Protein AF-A0AAF0U5E7-F1 (afdb_monomer_lite)

Radius of gyration: 25.89 Å; chains: 1; bounding box: 52×59×62 Å

pLDDT: mean 81.39, std 12.18, range [48.38, 96.56]

Structure (mmCIF, N/CA/C/O backbone):
data_AF-A0AAF0U5E7-F1
#
_entry.id   AF-A0AAF0U5E7-F1
#
loop_
_atom_site.group_PDB
_atom_site.id
_atom_site.type_symbol
_atom_site.label_atom_id
_atom_site.label_alt_id
_atom_site.label_comp_id
_atom_site.label_asym_id
_atom_site.label_entity_id
_atom_site.label_seq_id
_atom_site.pdbx_PDB_ins_code
_atom_site.Cartn_x
_atom_site.Cartn_y
_atom_site.Cartn_z
_atom_site.occupancy
_atom_site.B_iso_or_equiv
_atom_site.auth_seq_id
_atom_site.auth_comp_id
_atom_site.auth_asym_id
_atom_site.auth_atom_id
_atom_site.pdbx_PDB_model_num
ATOM 1 N N . MET A 1 1 ? -10.207 41.681 24.803 1.00 59.03 1 MET A N 1
ATOM 2 C CA . MET A 1 1 ? -11.465 42.073 24.129 1.00 59.03 1 MET A CA 1
ATOM 3 C C . MET A 1 1 ? -11.430 41.804 22.623 1.00 59.03 1 MET A C 1
ATOM 5 O O . MET A 1 1 ? -12.139 40.914 22.191 1.00 59.03 1 MET A O 1
ATOM 9 N N . ILE A 1 2 ? -10.566 42.453 21.828 1.00 65.50 2 ILE A N 1
ATOM 10 C CA . ILE A 1 2 ? -10.559 42.294 20.351 1.00 65.50 2 ILE A CA 1
ATOM 11 C C . ILE A 1 2 ? -10.175 40.872 19.887 1.00 65.50 2 ILE A C 1
ATOM 13 O O . ILE A 1 2 ? -10.806 40.326 18.992 1.00 65.50 2 ILE A O 1
ATOM 17 N N . ARG A 1 3 ? -9.183 40.227 20.517 1.00 66.25 3 ARG A N 1
ATOM 18 C CA . ARG A 1 3 ? -8.756 38.861 20.141 1.00 66.25 3 ARG A CA 1
ATOM 19 C C . ARG A 1 3 ? -9.820 37.788 20.384 1.00 66.25 3 ARG A C 1
ATOM 21 O O . ARG A 1 3 ? -9.905 36.845 19.609 1.00 66.25 3 ARG A O 1
ATOM 28 N N . GLU A 1 4 ? -10.621 37.927 21.437 1.00 72.19 4 GLU A N 1
ATOM 29 C CA . GLU A 1 4 ? -11.702 36.972 21.712 1.00 72.19 4 GLU A CA 1
ATOM 30 C C . GLU A 1 4 ? -12.884 37.161 20.771 1.00 72.19 4 GLU A C 1
ATOM 32 O O . GLU A 1 4 ? -13.468 36.178 20.335 1.00 72.19 4 GLU A O 1
ATOM 37 N N . PHE A 1 5 ? -13.167 38.405 20.383 1.00 85.50 5 PHE A N 1
ATOM 38 C CA . PHE A 1 5 ? -14.175 38.701 19.374 1.00 85.50 5 PHE A CA 1
ATOM 39 C C . PHE A 1 5 ? -13.834 38.052 18.026 1.00 85.50 5 PHE A C 1
ATOM 41 O O . PHE A 1 5 ? -14.660 37.342 17.464 1.00 85.50 5 PHE A O 1
ATOM 48 N N . TRP A 1 6 ? -12.595 38.214 17.547 1.00 79.38 6 TRP A N 1
ATOM 49 C CA . TRP A 1 6 ? -12.153 37.562 16.310 1.00 79.38 6 TRP A CA 1
ATOM 50 C C . TRP A 1 6 ? -12.145 36.044 16.422 1.00 79.38 6 TRP A C 1
ATOM 52 O O . TRP A 1 6 ? -12.549 35.371 15.483 1.00 79.38 6 TRP A O 1
ATOM 62 N N . ARG A 1 7 ? -11.741 35.496 17.573 1.00 81.56 7 ARG A N 1
ATOM 63 C CA . ARG A 1 7 ? -11.784 34.049 17.798 1.00 81.56 7 ARG A CA 1
ATOM 64 C C . ARG A 1 7 ? -13.213 33.515 17.712 1.00 81.56 7 ARG A C 1
ATOM 66 O O . ARG A 1 7 ? -13.415 32.506 17.053 1.00 81.56 7 ARG A O 1
ATOM 73 N N . LEU A 1 8 ? -14.176 34.202 18.326 1.00 86.00 8 LEU A N 1
ATOM 74 C CA . LEU A 1 8 ? -15.586 33.814 18.302 1.00 86.00 8 LEU A CA 1
ATOM 75 C C . LEU A 1 8 ? -16.200 33.962 16.899 1.00 86.00 8 LEU A C 1
ATOM 77 O O . LEU A 1 8 ? -16.963 33.103 16.461 1.00 86.00 8 LEU A O 1
ATOM 81 N N . ALA A 1 9 ? -15.841 35.025 16.176 1.00 89.94 9 ALA A N 1
ATOM 82 C CA . ALA A 1 9 ? -16.279 35.238 14.799 1.00 89.94 9 ALA A CA 1
ATOM 83 C C . ALA A 1 9 ? -15.757 34.128 13.871 1.00 89.94 9 ALA A C 1
ATOM 85 O O . ALA A 1 9 ? -16.547 33.491 13.181 1.00 89.94 9 ALA A O 1
ATOM 86 N N . LEU A 1 10 ? -14.457 33.822 13.946 1.00 81.25 10 LEU A N 1
ATOM 87 C CA . LEU A 1 10 ? -13.829 32.750 13.169 1.00 81.25 10 LEU A CA 1
ATOM 88 C C . LEU A 1 10 ? -14.414 31.374 13.494 1.00 81.25 10 LEU A C 1
ATOM 90 O O . LEU A 1 10 ? -14.625 30.586 12.581 1.00 81.25 10 LEU A O 1
ATOM 94 N N . THR A 1 11 ? -14.698 31.065 14.763 1.00 85.38 11 THR A N 1
ATOM 95 C CA . THR A 1 11 ? -15.319 29.775 15.111 1.00 85.38 11 THR A CA 1
ATOM 96 C C . THR A 1 11 ? -16.734 29.659 14.564 1.00 85.38 11 THR A C 1
ATOM 98 O O . THR A 1 11 ? -17.108 28.596 14.083 1.00 85.38 11 THR A O 1
ATOM 101 N N . THR A 1 12 ? -17.498 30.752 14.590 1.00 91.19 12 THR A N 1
ATOM 102 C CA . THR A 1 12 ? -18.875 30.765 14.077 1.00 91.19 12 THR A CA 1
ATOM 103 C C . THR A 1 12 ? -18.893 30.569 12.561 1.00 91.19 12 THR A C 1
ATOM 105 O O . THR A 1 12 ? -19.657 29.754 12.051 1.00 91.19 12 THR A O 1
ATOM 108 N N . GLU A 1 13 ? -18.002 31.259 11.849 1.00 93.25 13 GLU A N 1
ATOM 109 C CA . GLU A 1 13 ? -17.851 31.126 10.398 1.00 93.25 13 GLU A CA 1
ATOM 110 C C . GLU A 1 13 ? -17.400 29.708 10.007 1.00 93.25 13 GLU A C 1
ATOM 112 O O . GLU A 1 13 ? -17.937 29.112 9.074 1.00 93.25 13 GLU A O 1
ATOM 117 N N . LEU A 1 14 ? -16.479 29.114 10.775 1.00 87.44 14 LEU A N 1
ATOM 118 C CA . LEU A 1 14 ? -16.029 27.739 10.554 1.00 87.44 14 LEU A CA 1
ATOM 119 C C . LEU A 1 14 ? -17.169 26.723 10.747 1.00 87.44 14 LEU A C 1
ATOM 121 O O . LEU A 1 14 ? -17.328 25.811 9.938 1.00 87.44 14 LEU A O 1
ATOM 125 N N . GLU A 1 15 ? -17.981 26.882 11.795 1.00 92.25 15 GLU A N 1
ATOM 126 C CA . GLU A 1 15 ? -19.144 26.023 12.053 1.00 92.25 15 GLU A CA 1
ATOM 127 C C . GLU A 1 15 ? -20.193 26.112 10.940 1.00 92.25 15 GLU A C 1
ATOM 129 O O . GLU A 1 15 ? -20.820 25.109 10.586 1.00 92.25 15 GLU A O 1
ATOM 134 N N . GLU A 1 16 ? -20.390 27.303 10.380 1.00 94.00 16 GLU A N 1
ATOM 135 C CA . GLU A 1 16 ? -21.324 27.526 9.281 1.00 94.00 16 GLU A CA 1
ATOM 136 C C . GLU A 1 16 ? -20.830 26.885 7.977 1.00 94.00 16 GLU A C 1
ATOM 138 O O . GLU A 1 16 ? -21.595 26.189 7.303 1.00 94.00 16 GLU A O 1
ATOM 143 N N . ILE A 1 17 ? -19.538 27.021 7.663 1.00 88.56 17 ILE A N 1
ATOM 144 C CA . ILE A 1 17 ? -18.914 26.367 6.504 1.00 88.56 17 ILE A CA 1
ATOM 145 C C . ILE A 1 17 ? -19.033 24.843 6.614 1.00 88.56 17 ILE A C 1
ATOM 147 O O . ILE A 1 17 ? -19.465 24.200 5.658 1.00 88.56 17 ILE A O 1
ATOM 151 N N . VAL A 1 18 ? -18.744 24.264 7.784 1.00 84.75 18 VAL A N 1
ATOM 152 C CA . VAL A 1 18 ? -18.854 22.811 8.009 1.00 84.75 18 VAL A CA 1
ATOM 153 C C . VAL A 1 18 ? -20.292 22.324 7.821 1.00 84.75 18 VAL A C 1
ATOM 155 O O . VAL A 1 18 ? -20.514 21.312 7.156 1.00 84.75 18 VAL A O 1
ATOM 158 N N . LYS A 1 19 ? -21.291 23.051 8.342 1.00 88.56 19 LYS A N 1
ATOM 159 C CA . LYS A 1 19 ? -22.711 22.712 8.133 1.00 88.56 19 LYS A CA 1
ATOM 160 C C . LYS A 1 19 ? -23.103 22.764 6.656 1.00 88.56 19 LYS A C 1
ATOM 162 O O . LYS A 1 19 ? -23.837 21.891 6.186 1.00 88.56 19 LYS A O 1
ATOM 167 N N . ASN A 1 20 ? -22.610 23.759 5.922 1.00 88.69 20 ASN A N 1
ATOM 168 C CA . ASN A 1 20 ? -22.893 23.925 4.498 1.00 88.69 20 ASN A CA 1
ATOM 169 C C . ASN A 1 20 ? -22.221 22.841 3.645 1.00 88.69 20 ASN A C 1
ATOM 171 O O . ASN A 1 20 ? -22.864 22.286 2.751 1.00 88.69 20 ASN A O 1
ATOM 175 N N . GLU A 1 21 ? -20.973 22.474 3.945 1.00 82.56 21 GLU A N 1
ATOM 176 C CA . GLU A 1 21 ? -20.307 21.340 3.300 1.00 82.56 21 GLU A CA 1
ATOM 177 C C . GLU A 1 21 ? -21.036 20.029 3.592 1.00 82.56 21 GLU A C 1
ATOM 179 O O . GLU A 1 21 ? -21.315 19.260 2.673 1.00 82.56 21 GLU A O 1
ATOM 184 N N . GLU A 1 22 ? -21.419 19.782 4.845 1.00 74.81 22 GLU A N 1
ATOM 185 C CA . GLU A 1 22 ? -22.153 18.579 5.236 1.00 74.81 22 GLU A C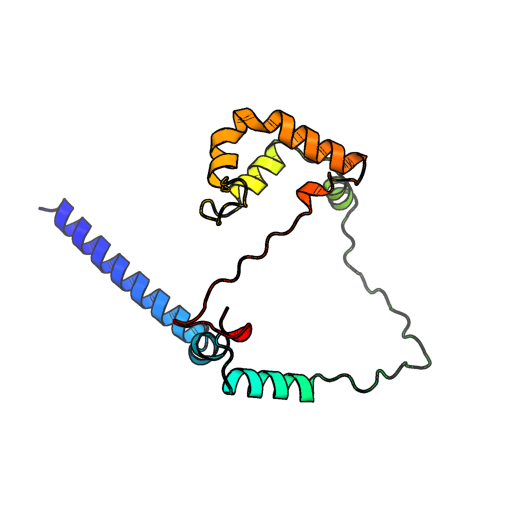A 1
ATOM 186 C C . GLU A 1 22 ? -23.508 18.480 4.506 1.00 74.81 22 GLU A C 1
ATOM 188 O O . GLU A 1 22 ? -23.893 17.410 4.024 1.00 74.81 22 GLU A O 1
ATOM 193 N N . ALA A 1 23 ? -24.228 19.596 4.356 1.00 78.38 23 ALA A N 1
ATOM 194 C CA . ALA A 1 23 ? -25.460 19.665 3.571 1.00 78.38 23 ALA A CA 1
ATOM 195 C C . ALA A 1 23 ? -25.217 19.404 2.072 1.00 78.38 23 ALA A C 1
ATOM 197 O O . ALA A 1 23 ? -25.969 18.644 1.448 1.00 78.38 23 ALA A O 1
ATOM 198 N N . ALA A 1 24 ? -24.147 19.965 1.502 1.00 78.44 24 ALA A N 1
ATOM 199 C CA . ALA A 1 24 ? -23.762 19.736 0.112 1.00 78.44 24 ALA A CA 1
ATOM 200 C C . ALA A 1 24 ? -23.386 18.266 -0.140 1.00 78.44 24 ALA A C 1
ATOM 202 O O . ALA A 1 24 ? -23.833 17.673 -1.126 1.00 78.44 24 ALA A O 1
ATOM 203 N N . TRP A 1 25 ? -22.640 17.637 0.773 1.00 59.53 25 TRP A N 1
ATOM 204 C CA . TRP A 1 25 ? -22.311 16.211 0.715 1.00 59.53 25 TRP A CA 1
ATOM 205 C C . TRP A 1 25 ? -23.555 15.327 0.849 1.00 59.53 25 TRP A C 1
ATOM 207 O O . TRP A 1 25 ? -23.688 14.349 0.110 1.00 59.53 25 TRP A O 1
ATOM 217 N N . ARG A 1 26 ? -24.526 15.685 1.701 1.00 64.38 26 ARG A N 1
ATOM 218 C CA . ARG A 1 26 ? -25.822 14.981 1.794 1.00 64.38 26 ARG A CA 1
ATOM 219 C C . ARG A 1 26 ? -26.641 15.062 0.503 1.00 64.38 26 ARG A C 1
ATOM 221 O O . ARG A 1 26 ? -27.262 14.070 0.119 1.00 64.38 26 ARG A O 1
ATOM 228 N N . GLN A 1 27 ? -26.638 16.209 -0.178 1.00 67.62 27 GLN A N 1
ATOM 229 C CA . GLN A 1 27 ? -27.317 16.362 -1.470 1.00 67.62 27 GLN A CA 1
ATOM 230 C C . GLN A 1 27 ? -26.602 15.593 -2.588 1.00 67.62 27 GLN A C 1
ATOM 232 O O . GLN A 1 27 ? -27.248 14.836 -3.316 1.00 67.62 27 GLN A O 1
ATOM 237 N N . ARG A 1 28 ? -25.272 15.728 -2.699 1.00 67.50 28 ARG A N 1
ATOM 238 C CA . ARG A 1 28 ? -24.459 15.053 -3.728 1.00 67.50 28 ARG A CA 1
ATOM 239 C C . ARG A 1 28 ? -24.477 13.529 -3.592 1.00 67.50 28 ARG A C 1
ATOM 241 O O . ARG A 1 28 ? -24.435 12.830 -4.598 1.00 67.50 28 ARG A O 1
ATOM 248 N N . SER A 1 29 ? -24.597 13.009 -2.373 1.00 51.53 29 SER A N 1
ATOM 249 C CA . SER A 1 29 ? -24.552 11.565 -2.104 1.00 51.53 29 SER A CA 1
ATOM 250 C C . SER A 1 29 ? -25.873 10.811 -2.297 1.00 51.53 29 SER A C 1
ATOM 252 O O . SER A 1 29 ? -25.893 9.599 -2.092 1.00 51.53 29 SER A O 1
ATOM 254 N N . ARG A 1 30 ? -26.981 11.474 -2.683 1.00 59.09 30 ARG A N 1
ATOM 255 C CA . ARG A 1 30 ? -28.332 10.862 -2.728 1.00 59.09 30 ARG A CA 1
ATOM 256 C C . ARG A 1 30 ? -28.576 10.028 -1.460 1.00 59.09 30 ARG A C 1
ATOM 258 O O . ARG A 1 30 ? -28.739 8.813 -1.539 1.00 59.09 30 ARG A O 1
ATOM 265 N N . ALA A 1 31 ? -28.587 10.703 -0.306 1.00 55.22 31 ALA A N 1
ATOM 266 C CA . ALA A 1 31 ? -28.524 10.190 1.075 1.00 55.22 31 ALA A CA 1
ATOM 267 C C . ALA A 1 31 ? -29.302 8.897 1.434 1.00 55.22 31 ALA A C 1
ATOM 269 O O . ALA A 1 31 ? -28.996 8.263 2.442 1.00 55.22 31 ALA A O 1
ATOM 270 N N . VAL A 1 32 ? -30.280 8.467 0.635 1.00 52.25 32 VAL A N 1
ATOM 271 C CA . VAL A 1 32 ? -30.941 7.159 0.778 1.00 52.25 32 VAL A CA 1
ATOM 272 C C . VAL A 1 32 ? -29.989 6.005 0.439 1.00 52.25 32 VAL A C 1
ATOM 274 O O . VAL A 1 32 ? -29.977 5.006 1.151 1.00 52.25 32 VAL A O 1
ATOM 277 N N . TRP A 1 33 ? -29.152 6.142 -0.595 1.00 53.09 33 TRP A N 1
ATOM 278 C CA . TRP A 1 33 ? -28.222 5.089 -1.016 1.00 53.09 33 TRP A CA 1
ATOM 279 C C . TRP A 1 33 ? -27.122 4.847 0.022 1.00 53.09 33 TRP A C 1
ATOM 281 O O . TRP A 1 33 ? -26.855 3.702 0.359 1.00 53.09 33 TRP A O 1
ATOM 291 N N . LEU A 1 34 ? -26.564 5.906 0.617 1.00 48.38 34 LEU A N 1
ATOM 292 C CA . LEU A 1 34 ? -25.524 5.769 1.643 1.00 48.38 34 LEU A CA 1
ATOM 293 C C . LEU A 1 34 ? -26.049 5.147 2.953 1.00 48.38 34 LEU A C 1
ATOM 295 O O . LEU A 1 34 ? -25.319 4.440 3.633 1.00 48.38 34 LEU A O 1
ATOM 299 N N . ARG A 1 35 ? -27.325 5.377 3.305 1.00 54.09 35 ARG A N 1
ATOM 300 C CA . ARG A 1 35 ? -27.949 4.811 4.520 1.00 54.09 35 ARG A CA 1
ATOM 301 C C . ARG A 1 35 ? -28.549 3.415 4.329 1.00 54.09 35 ARG A C 1
ATOM 303 O O . ARG A 1 35 ? -28.611 2.656 5.288 1.00 54.09 35 ARG A O 1
ATOM 310 N N . GLN A 1 36 ? -29.061 3.094 3.138 1.00 51.12 36 GLN A N 1
ATOM 311 C CA . GLN A 1 36 ? -29.782 1.835 2.873 1.00 51.12 36 GLN A CA 1
ATOM 312 C C . GLN A 1 36 ? -29.035 0.866 1.954 1.00 51.12 36 GLN A C 1
ATOM 314 O O . GLN A 1 36 ? -29.384 -0.312 1.933 1.00 51.12 36 GLN A O 1
ATOM 319 N N . GLY A 1 37 ? -28.067 1.354 1.177 1.00 51.62 37 GLY A N 1
ATOM 320 C CA . GLY A 1 37 ? -27.279 0.565 0.232 1.00 51.62 37 GLY A CA 1
ATOM 321 C C . GLY A 1 37 ? -26.058 -0.107 0.857 1.00 51.62 37 GLY A C 1
ATOM 322 O O . GLY A 1 37 ? -25.654 -1.150 0.367 1.00 51.62 37 GLY A O 1
ATOM 323 N N . ASP A 1 38 ? -25.511 0.449 1.939 1.00 52.19 38 ASP A N 1
ATOM 324 C CA . ASP A 1 38 ? -24.392 -0.163 2.677 1.00 52.19 38 ASP A CA 1
ATOM 325 C C . ASP A 1 38 ? -24.873 -1.135 3.772 1.00 52.19 38 ASP A C 1
ATOM 327 O O . ASP A 1 38 ? -24.200 -2.090 4.153 1.00 52.19 38 ASP A O 1
ATOM 331 N N . MET A 1 39 ? -26.114 -0.957 4.233 1.00 55.72 39 MET A N 1
ATOM 332 C CA . MET A 1 39 ? -26.798 -1.980 5.015 1.00 55.72 39 MET A CA 1
ATOM 333 C C . MET A 1 39 ? -27.351 -3.052 4.072 1.00 55.72 39 MET A C 1
ATOM 335 O O . MET A 1 39 ? -27.943 -2.728 3.043 1.00 55.72 39 MET A O 1
ATOM 339 N N . ASN A 1 40 ? -27.217 -4.326 4.451 1.00 58.03 40 ASN A N 1
ATOM 340 C CA . ASN A 1 40 ? -27.675 -5.502 3.699 1.00 58.03 40 ASN A CA 1
ATOM 341 C C . ASN A 1 40 ? -29.222 -5.617 3.665 1.00 58.03 40 ASN A C 1
ATOM 343 O O . ASN A 1 40 ? -29.814 -6.628 4.038 1.00 58.03 40 ASN A O 1
ATOM 347 N N . THR A 1 41 ? -29.907 -4.531 3.307 1.00 65.06 41 THR A N 1
ATOM 348 C CA . THR A 1 41 ? -31.354 -4.361 3.414 1.00 65.06 41 THR A CA 1
ATOM 349 C C . THR A 1 41 ? -32.084 -5.024 2.249 1.00 65.06 41 THR A C 1
ATOM 351 O O . THR A 1 41 ? -31.544 -5.212 1.159 1.00 65.06 41 THR A O 1
ATOM 354 N N . ASN A 1 42 ? -33.374 -5.318 2.434 1.00 68.75 42 ASN A N 1
ATOM 355 C CA . ASN A 1 42 ? -34.242 -5.815 1.359 1.00 68.75 42 ASN A CA 1
ATOM 356 C C . ASN A 1 42 ? -34.243 -4.871 0.133 1.00 68.75 42 ASN A C 1
ATOM 358 O O . ASN A 1 42 ? -34.321 -5.331 -1.003 1.00 68.75 42 ASN A O 1
ATOM 362 N N . PHE A 1 43 ? -34.090 -3.556 0.347 1.00 69.19 43 PHE A N 1
ATOM 363 C CA . PHE A 1 43 ? -33.942 -2.576 -0.731 1.00 69.19 43 PHE A CA 1
ATOM 364 C C . PHE A 1 43 ? -32.642 -2.781 -1.523 1.00 69.19 43 PHE A C 1
ATOM 366 O O . PHE A 1 43 ? -32.701 -2.874 -2.750 1.00 69.19 43 PHE A O 1
ATOM 373 N N . PHE A 1 44 ? -31.498 -2.933 -0.843 1.00 68.38 44 PHE A N 1
ATOM 374 C CA . PHE A 1 44 ? -30.216 -3.243 -1.486 1.00 68.38 44 PHE A CA 1
ATOM 375 C C . PHE A 1 44 ? -30.306 -4.527 -2.317 1.00 68.38 44 PHE A C 1
ATOM 377 O O . PHE A 1 44 ? -29.999 -4.513 -3.508 1.00 68.38 44 PHE A O 1
ATOM 384 N N . HIS A 1 45 ? -30.848 -5.605 -1.743 1.00 76.25 45 HIS A N 1
ATOM 385 C CA . HIS A 1 45 ? -31.054 -6.865 -2.463 1.00 76.25 45 HIS A CA 1
ATOM 386 C C . HIS A 1 45 ? -31.980 -6.717 -3.666 1.00 76.25 45 HIS A C 1
ATOM 388 O O . HIS A 1 45 ? -31.725 -7.310 -4.709 1.00 76.25 45 HIS A O 1
ATOM 394 N N . LYS A 1 46 ? -33.044 -5.911 -3.575 1.00 81.50 46 LYS A N 1
ATOM 395 C CA . LYS A 1 46 ? -33.928 -5.635 -4.718 1.00 81.50 46 LYS A CA 1
ATOM 396 C C . LYS A 1 46 ? -33.195 -4.914 -5.847 1.00 81.50 46 LYS A C 1
ATOM 398 O O . LYS A 1 46 ? -33.369 -5.298 -7.004 1.00 81.50 46 LYS A O 1
ATOM 403 N N . VAL A 1 47 ? -32.369 -3.919 -5.522 1.00 78.62 47 VAL A N 1
ATOM 404 C CA . VAL A 1 47 ? -31.565 -3.170 -6.500 1.00 78.62 47 VAL A CA 1
ATOM 405 C C . VAL A 1 47 ? -30.486 -4.064 -7.114 1.00 78.62 47 VAL A C 1
ATOM 407 O O . VAL A 1 47 ? -30.413 -4.162 -8.337 1.00 78.62 47 VAL A O 1
ATOM 410 N N . VAL A 1 48 ? -29.722 -4.799 -6.300 1.00 76.75 48 VAL A N 1
ATOM 411 C CA . VAL A 1 48 ? -28.693 -5.743 -6.767 1.00 76.75 48 VAL A CA 1
ATOM 412 C C . VAL A 1 48 ? -29.302 -6.853 -7.609 1.00 76.75 48 VAL A C 1
ATOM 414 O O . VAL A 1 48 ? -28.778 -7.156 -8.673 1.00 76.75 48 VAL A O 1
ATOM 417 N N . ASN A 1 49 ? -30.433 -7.433 -7.205 1.00 84.06 49 ASN A N 1
ATOM 418 C CA . ASN A 1 49 ? -31.111 -8.455 -8.001 1.00 84.06 49 ASN A CA 1
ATOM 419 C C . ASN A 1 49 ? -31.678 -7.878 -9.301 1.00 84.06 49 ASN A C 1
ATOM 421 O O . ASN A 1 49 ? -31.693 -8.572 -10.313 1.00 84.06 49 ASN A O 1
ATOM 425 N N . SER A 1 50 ? -32.114 -6.616 -9.308 1.00 86.38 50 SER A N 1
ATOM 426 C CA . SER A 1 50 ? -32.487 -5.926 -10.545 1.00 86.38 50 SER A CA 1
ATOM 427 C C . SER A 1 50 ? -31.289 -5.741 -11.468 1.00 86.38 50 SER A C 1
ATOM 429 O O . SER A 1 50 ? -31.374 -6.094 -12.640 1.00 86.38 50 SER A O 1
ATOM 431 N N . HIS A 1 51 ? -30.159 -5.264 -10.945 1.00 82.12 51 HIS A N 1
ATOM 432 C CA . HIS A 1 51 ? -28.924 -5.135 -11.713 1.00 82.12 51 HIS A CA 1
ATOM 433 C C . HIS A 1 51 ? -28.418 -6.493 -12.198 1.00 82.12 51 HIS A C 1
ATOM 435 O O . HIS A 1 51 ? -28.053 -6.602 -13.357 1.00 82.12 51 HIS A O 1
ATOM 441 N N . ARG A 1 52 ? -28.464 -7.546 -11.372 1.00 83.88 52 ARG A N 1
ATOM 442 C CA . ARG A 1 52 ? -28.139 -8.916 -11.788 1.00 83.88 52 ARG A CA 1
ATOM 443 C C . ARG A 1 52 ? -29.038 -9.356 -12.934 1.00 83.88 52 ARG A C 1
ATOM 445 O O . ARG A 1 52 ? -28.505 -9.781 -13.943 1.00 83.88 52 ARG A O 1
ATOM 452 N N . ARG A 1 53 ? -30.365 -9.197 -12.847 1.00 82.75 53 ARG A N 1
ATOM 453 C CA . ARG A 1 53 ? -31.280 -9.551 -13.952 1.00 82.75 53 ARG A CA 1
ATOM 454 C C . ARG A 1 53 ? -30.948 -8.823 -15.256 1.00 82.75 53 ARG A C 1
ATOM 456 O O . ARG A 1 53 ? -31.015 -9.439 -16.309 1.00 82.75 53 ARG A O 1
ATOM 463 N N . VAL A 1 54 ? -30.604 -7.537 -15.186 1.00 80.88 54 VAL A N 1
ATOM 464 C CA . VAL A 1 54 ? -30.308 -6.720 -16.377 1.00 80.88 54 VAL A CA 1
ATOM 465 C C . VAL A 1 54 ? -28.901 -6.986 -16.924 1.00 80.88 54 VAL A C 1
ATOM 467 O O . VAL A 1 54 ? -28.712 -7.006 -18.133 1.00 80.88 54 VAL A O 1
ATOM 470 N N . ASN A 1 55 ? -27.929 -7.237 -16.048 1.00 79.19 55 ASN A N 1
ATOM 471 C CA . ASN A 1 55 ? -26.515 -7.397 -16.396 1.00 79.19 55 ASN A CA 1
ATOM 472 C C . ASN A 1 55 ? -26.077 -8.871 -16.462 1.00 79.19 55 ASN A C 1
ATOM 474 O O . ASN A 1 55 ? -24.883 -9.148 -16.559 1.00 79.19 55 ASN A O 1
ATOM 478 N N . THR A 1 56 ? -27.011 -9.826 -16.381 1.00 86.38 56 THR A N 1
ATOM 479 C CA . THR A 1 56 ? -26.696 -11.247 -16.574 1.00 86.38 56 THR A CA 1
ATOM 480 C C . THR A 1 56 ? -26.362 -11.462 -18.041 1.00 86.38 56 THR A C 1
ATOM 482 O O . THR A 1 56 ? -27.210 -11.302 -18.917 1.00 86.38 56 THR A O 1
ATOM 485 N N . ILE A 1 57 ? -25.117 -11.843 -18.305 1.00 81.69 57 ILE A N 1
ATOM 486 C CA . ILE A 1 57 ? -24.674 -12.229 -19.640 1.00 81.69 57 ILE A CA 1
ATOM 487 C C . ILE A 1 57 ? -25.064 -13.697 -19.841 1.00 81.69 57 ILE A C 1
ATOM 489 O O . ILE A 1 57 ? -24.341 -14.594 -19.424 1.00 81.69 57 ILE A O 1
ATOM 493 N N . ASP A 1 58 ? -26.229 -13.938 -20.444 1.00 80.19 58 ASP A N 1
ATOM 494 C CA . ASP A 1 58 ? -26.726 -15.294 -20.736 1.00 80.19 58 ASP A CA 1
ATOM 495 C C . ASP A 1 58 ? -25.897 -15.971 -21.838 1.00 80.19 58 ASP A C 1
ATOM 497 O O . ASP A 1 58 ? -25.518 -17.136 -21.739 1.00 80.19 58 ASP A O 1
ATOM 501 N N . LYS A 1 59 ? -25.584 -15.225 -22.905 1.00 81.12 59 LYS A N 1
ATOM 502 C CA . LYS A 1 59 ? -24.813 -15.722 -24.049 1.00 81.12 59 LYS A CA 1
ATOM 503 C C . LYS A 1 59 ? -23.954 -14.615 -24.627 1.00 81.12 59 LYS A C 1
ATOM 505 O O . LYS A 1 59 ? -24.429 -13.509 -24.883 1.00 81.12 59 LYS A O 1
ATOM 510 N N . ILE A 1 60 ? -22.702 -14.945 -24.902 1.00 78.88 60 ILE A N 1
ATOM 511 C CA . ILE A 1 60 ? -21.797 -14.087 -25.658 1.00 78.88 60 ILE A CA 1
ATOM 512 C C . ILE A 1 60 ? -21.895 -14.526 -27.116 1.00 78.88 60 ILE A C 1
ATOM 514 O O . ILE A 1 60 ? -21.562 -15.661 -27.452 1.00 78.88 60 ILE A O 1
ATOM 518 N N . LYS A 1 61 ? -22.385 -13.645 -27.994 1.00 78.69 61 LYS A N 1
ATOM 519 C CA . LYS A 1 61 ? -22.332 -13.891 -29.438 1.00 78.69 61 LYS A CA 1
ATOM 520 C C . LYS A 1 61 ? -20.893 -13.696 -29.899 1.00 78.69 61 LYS A C 1
ATOM 522 O O . LYS A 1 61 ? -20.429 -12.563 -30.003 1.00 78.69 61 LYS A O 1
ATOM 527 N N . VAL A 1 62 ? -20.203 -14.795 -30.175 1.00 73.62 62 VAL A N 1
ATOM 528 C CA . VAL A 1 62 ? -18.942 -14.753 -30.914 1.00 73.62 62 VAL A CA 1
ATOM 529 C C . VAL A 1 62 ? -19.305 -14.405 -32.355 1.00 73.62 62 VAL A C 1
ATOM 531 O O . VAL A 1 62 ? -20.046 -15.145 -33.000 1.00 73.62 62 VAL A O 1
ATOM 534 N N . ARG A 1 63 ? -18.874 -13.236 -32.839 1.00 68.69 63 ARG A N 1
ATOM 535 C CA . ARG A 1 63 ? -18.923 -12.947 -34.277 1.00 68.69 63 ARG A CA 1
ATOM 536 C C . ARG A 1 63 ? -17.991 -13.951 -34.962 1.00 68.69 63 ARG A C 1
ATOM 538 O O . ARG A 1 63 ? -16.882 -14.147 -34.474 1.00 68.69 63 ARG A O 1
ATOM 545 N N . GLU A 1 64 ? -18.445 -14.598 -36.038 1.00 72.44 64 GLU A N 1
ATOM 546 C CA . GLU A 1 64 ? -17.614 -15.543 -36.812 1.00 72.44 64 GLU A CA 1
ATOM 547 C C . GLU A 1 64 ? -16.334 -14.868 -37.324 1.00 72.44 64 GLU A C 1
ATOM 549 O O . GLU A 1 64 ? -15.275 -15.484 -37.397 1.00 72.44 64 GLU A O 1
ATOM 554 N N . GLU A 1 65 ? -16.417 -13.561 -37.560 1.00 73.19 65 GLU A N 1
ATOM 555 C CA . GLU A 1 65 ? -15.281 -12.690 -37.797 1.00 73.19 65 GLU A CA 1
ATOM 556 C C . GLU A 1 65 ? -14.885 -12.008 -36.485 1.00 73.19 65 GLU A C 1
ATOM 558 O O . GLU A 1 65 ? -15.627 -11.187 -35.928 1.00 73.19 65 GLU A O 1
ATOM 563 N N . ARG A 1 66 ? -13.688 -12.333 -35.985 1.00 67.25 66 ARG A N 1
ATOM 564 C CA . ARG A 1 66 ? -13.009 -11.489 -35.001 1.00 67.25 66 ARG A CA 1
ATOM 565 C C . ARG A 1 66 ? -12.866 -10.116 -35.666 1.00 67.25 66 ARG A C 1
ATOM 567 O O . ARG A 1 66 ? -12.205 -10.063 -36.700 1.00 67.25 66 ARG A O 1
ATOM 574 N N . PRO A 1 67 ? -13.465 -9.033 -35.129 1.00 66.50 67 PRO A N 1
ATOM 575 C CA . PRO A 1 67 ? -13.171 -7.711 -35.652 1.00 66.50 67 PRO A CA 1
ATOM 576 C C . PRO A 1 67 ? -11.656 -7.567 -35.607 1.00 66.50 67 PRO A C 1
ATOM 578 O O . PRO A 1 67 ? -11.064 -7.813 -34.549 1.00 66.50 67 PRO A O 1
ATOM 581 N N . GLU A 1 68 ? -11.029 -7.244 -36.738 1.00 61.72 68 GLU A N 1
ATOM 582 C CA . GLU A 1 68 ? -9.668 -6.734 -36.692 1.00 61.72 68 GLU A CA 1
ATOM 583 C C . GLU A 1 68 ? -9.717 -5.585 -35.694 1.00 61.72 68 GLU A C 1
ATOM 585 O O . GLU A 1 68 ? -10.454 -4.611 -35.866 1.00 61.72 68 GLU A O 1
ATOM 590 N N . LEU A 1 69 ? -9.043 -5.781 -34.560 1.00 61.78 69 LEU A N 1
ATOM 591 C CA . LEU A 1 69 ? -8.772 -4.698 -33.643 1.00 61.78 69 LEU A CA 1
ATOM 592 C C . LEU A 1 69 ? -7.902 -3.757 -34.461 1.00 61.78 69 LEU A C 1
ATOM 594 O O . LEU A 1 69 ? -6.688 -3.929 -34.515 1.00 61.78 69 LEU A O 1
ATOM 598 N N . GLU A 1 70 ? -8.523 -2.796 -35.141 1.00 60.69 70 GLU A N 1
ATOM 599 C CA . GLU A 1 70 ? -7.834 -1.579 -35.510 1.00 60.69 70 GLU A CA 1
ATOM 600 C C . GLU A 1 70 ? -7.395 -0.993 -34.170 1.00 60.69 70 GLU A C 1
ATOM 602 O O . GLU A 1 70 ? -8.176 -0.341 -33.474 1.00 60.69 70 GLU A O 1
ATOM 607 N N . MET A 1 71 ? -6.173 -1.327 -33.749 1.00 58.34 71 MET A N 1
ATOM 608 C CA . MET A 1 71 ? -5.491 -0.710 -32.621 1.00 58.34 71 MET A CA 1
ATOM 609 C C . MET A 1 71 ? -5.219 0.737 -33.031 1.00 58.34 71 MET A C 1
ATOM 611 O O . MET A 1 71 ? -4.100 1.109 -33.368 1.00 58.34 71 MET A O 1
ATOM 615 N N . ARG A 1 72 ? -6.279 1.541 -33.123 1.00 64.44 72 ARG A N 1
ATOM 616 C CA . ARG A 1 72 ? -6.179 2.969 -33.370 1.00 64.44 72 ARG A CA 1
ATOM 617 C C . ARG A 1 72 ? -5.535 3.552 -32.130 1.00 64.44 72 ARG A C 1
ATOM 619 O O . ARG A 1 72 ? -6.149 3.513 -31.068 1.00 64.44 72 ARG A O 1
ATOM 626 N N . GLU A 1 73 ? -4.291 3.989 -32.303 1.00 65.38 73 GLU A N 1
ATOM 627 C CA . GLU A 1 73 ? -3.502 4.800 -31.376 1.00 65.38 73 GLU A CA 1
ATOM 628 C C . GLU A 1 73 ? -3.825 4.499 -29.910 1.00 65.38 73 GLU A C 1
ATOM 630 O O . GLU A 1 73 ? -4.368 5.327 -29.183 1.00 65.38 73 GLU A O 1
ATOM 635 N N . CYS A 1 74 ? -3.527 3.272 -29.471 1.00 64.50 74 CYS A N 1
ATOM 636 C CA . CYS A 1 74 ? -3.431 3.031 -28.041 1.00 64.50 74 CYS A CA 1
ATOM 637 C C . CYS A 1 74 ? -2.268 3.899 -27.550 1.00 64.50 74 CYS A C 1
ATOM 639 O O . CYS A 1 74 ? -1.157 3.691 -28.044 1.00 64.50 74 CYS A O 1
ATOM 641 N N . PRO A 1 75 ? -2.485 4.868 -26.641 1.00 76.44 75 PRO A N 1
ATOM 642 C CA . PRO A 1 75 ? -1.377 5.586 -26.039 1.00 76.44 75 PRO A CA 1
ATOM 643 C C . PRO A 1 75 ? -0.500 4.545 -25.346 1.00 76.44 75 PRO A C 1
ATOM 645 O O . PRO A 1 75 ? -0.901 3.924 -24.361 1.00 76.44 75 PRO A O 1
ATOM 648 N N . MET A 1 76 ? 0.652 4.278 -25.950 1.00 80.38 76 MET A N 1
ATOM 649 C CA . MET A 1 76 ? 1.700 3.490 -25.335 1.00 80.38 76 MET A CA 1
ATOM 650 C C . MET A 1 76 ? 2.443 4.423 -24.396 1.00 80.38 76 MET A C 1
ATOM 652 O O . MET A 1 76 ? 2.690 5.577 -24.748 1.00 80.38 76 MET A O 1
ATOM 656 N N . ILE A 1 77 ? 2.773 3.920 -23.210 1.00 89.88 77 ILE A N 1
ATOM 657 C CA . ILE A 1 77 ? 3.766 4.579 -22.367 1.00 89.88 77 ILE A CA 1
ATOM 658 C C . ILE A 1 77 ? 5.033 4.770 -23.198 1.00 89.88 77 ILE A C 1
ATOM 660 O O . ILE A 1 77 ? 5.379 3.904 -24.015 1.00 89.88 77 ILE A O 1
ATOM 664 N N . ASP A 1 78 ? 5.665 5.926 -23.056 1.00 93.25 78 ASP A N 1
ATOM 665 C CA . ASP A 1 78 ? 6.915 6.161 -23.752 1.00 93.25 78 ASP A CA 1
ATOM 666 C C . ASP A 1 78 ? 8.044 5.330 -23.119 1.00 93.25 78 ASP A C 1
ATOM 668 O O . ASP A 1 78 ? 7.870 4.606 -22.131 1.00 93.25 78 ASP A O 1
ATOM 672 N N . GLU A 1 79 ? 9.206 5.351 -23.763 1.00 92.50 79 GLU A N 1
ATOM 673 C CA . GLU A 1 79 ? 10.353 4.581 -23.293 1.00 92.50 79 GLU A CA 1
ATOM 674 C C . GLU A 1 79 ? 10.841 5.071 -21.922 1.00 92.50 79 GLU A C 1
ATOM 676 O O . GLU A 1 79 ? 11.320 4.264 -21.128 1.00 92.50 79 GLU A O 1
ATOM 681 N N . ASP A 1 80 ? 10.681 6.363 -21.620 1.00 94.19 80 ASP A N 1
ATOM 682 C CA . ASP A 1 80 ? 11.098 6.948 -20.346 1.00 94.19 80 ASP A CA 1
ATOM 683 C C . ASP A 1 80 ? 10.194 6.475 -19.204 1.00 94.19 80 ASP A C 1
ATOM 685 O O . ASP A 1 80 ? 10.687 5.922 -18.221 1.00 94.19 80 ASP A O 1
ATOM 689 N N . ASP A 1 81 ? 8.876 6.563 -19.385 1.00 92.75 81 ASP A N 1
ATOM 690 C CA . ASP A 1 81 ? 7.867 6.039 -18.466 1.00 92.75 81 ASP A CA 1
ATOM 691 C C . ASP A 1 81 ? 8.094 4.547 -18.205 1.00 92.75 81 ASP A C 1
ATOM 693 O O . ASP A 1 81 ? 8.080 4.088 -17.061 1.00 92.75 81 ASP A O 1
ATOM 697 N N . ASN A 1 82 ? 8.346 3.768 -19.261 1.00 93.25 82 ASN A N 1
ATOM 698 C CA . ASN A 1 82 ? 8.621 2.344 -19.115 1.00 93.25 82 ASN A CA 1
ATOM 699 C C . ASN A 1 82 ? 9.913 2.087 -18.323 1.00 93.25 82 ASN A C 1
ATOM 701 O O . ASN A 1 82 ? 9.941 1.202 -17.469 1.00 93.25 82 ASN A O 1
ATOM 705 N N . ASN A 1 83 ? 10.970 2.864 -18.565 1.00 93.62 83 ASN A N 1
ATOM 706 C CA . ASN A 1 83 ? 12.221 2.748 -17.819 1.00 93.62 83 ASN A CA 1
ATOM 707 C C . ASN A 1 83 ? 12.042 3.113 -16.339 1.00 93.62 83 ASN A C 1
ATOM 709 O O . ASN A 1 83 ? 12.616 2.440 -15.485 1.00 93.62 83 ASN A O 1
ATOM 713 N N . G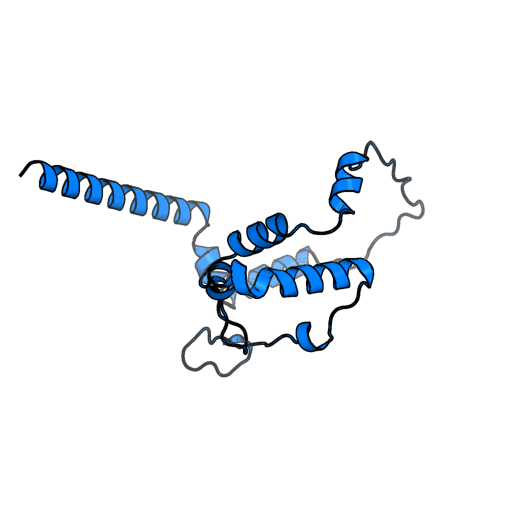LN A 1 84 ? 11.226 4.122 -16.024 1.00 90.62 84 GLN A N 1
ATOM 714 C CA . GLN A 1 84 ? 10.910 4.496 -14.644 1.00 90.62 84 GLN A CA 1
ATOM 715 C C . GLN A 1 84 ? 10.092 3.411 -13.931 1.00 90.62 84 GLN A C 1
ATOM 717 O O . GLN A 1 84 ? 10.410 3.044 -12.803 1.00 90.62 84 GLN A O 1
ATOM 722 N N . LEU A 1 85 ? 9.080 2.845 -14.595 1.00 90.00 85 LEU A N 1
ATOM 723 C CA . LEU A 1 85 ? 8.251 1.768 -14.035 1.00 90.00 85 LEU A CA 1
ATOM 724 C C . LEU A 1 85 ? 9.035 0.471 -13.794 1.00 90.00 85 LEU A C 1
ATOM 726 O O . LEU A 1 85 ? 8.670 -0.319 -12.925 1.00 90.00 85 LEU A O 1
ATOM 730 N N . MET A 1 86 ? 10.095 0.253 -14.573 1.00 90.69 86 MET A N 1
ATOM 731 C CA . MET A 1 86 ? 10.996 -0.893 -14.466 1.00 90.69 86 MET A CA 1
ATOM 732 C C . MET A 1 86 ? 12.256 -0.580 -13.648 1.00 90.69 86 MET A C 1
ATOM 734 O O . MET A 1 86 ? 13.179 -1.389 -13.635 1.00 90.69 86 MET A O 1
ATOM 738 N N . ALA A 1 87 ? 12.350 0.583 -13.000 1.00 90.62 87 ALA A N 1
ATOM 739 C CA . ALA A 1 87 ? 13.474 0.905 -12.132 1.00 90.62 87 ALA A CA 1
ATOM 740 C C . ALA A 1 87 ? 13.319 0.237 -10.755 1.00 90.62 87 ALA A C 1
ATOM 742 O O . ALA A 1 87 ? 12.226 -0.102 -10.306 1.00 90.62 87 ALA A O 1
ATOM 743 N N . SER A 1 88 ? 14.439 0.045 -10.058 1.00 92.44 88 SER A N 1
ATOM 744 C CA . SER A 1 88 ? 14.425 -0.464 -8.685 1.00 92.44 88 SER A CA 1
ATOM 745 C C . SER A 1 88 ? 13.979 0.617 -7.692 1.00 92.44 88 SER A C 1
ATOM 747 O O . SER A 1 88 ? 14.344 1.777 -7.862 1.00 92.44 88 SER A O 1
ATOM 749 N N . PHE A 1 89 ? 13.325 0.224 -6.600 1.00 91.25 89 PHE A N 1
ATOM 750 C CA . PHE A 1 89 ? 12.751 1.151 -5.617 1.00 91.25 89 PHE A CA 1
ATOM 751 C C . PHE A 1 89 ? 13.777 1.958 -4.810 1.00 91.25 89 PHE A C 1
ATOM 753 O O . PHE A 1 89 ? 14.674 1.400 -4.166 1.00 91.25 89 PHE A O 1
ATOM 760 N N . GLU A 1 90 ? 13.588 3.272 -4.727 1.00 92.31 90 GLU A N 1
ATOM 761 C CA . GLU A 1 90 ? 14.437 4.129 -3.896 1.00 92.31 90 GLU A CA 1
ATOM 762 C C . GLU A 1 90 ? 13.949 4.216 -2.442 1.00 92.31 90 GLU A C 1
ATOM 764 O O . GLU A 1 90 ? 12.759 4.151 -2.135 1.00 92.31 90 GLU A O 1
ATOM 769 N N . ALA A 1 91 ? 14.870 4.453 -1.502 1.00 94.25 91 ALA A N 1
ATOM 770 C CA . ALA A 1 91 ? 14.505 4.645 -0.095 1.00 94.25 91 ALA A CA 1
ATOM 771 C C . ALA A 1 91 ? 13.549 5.836 0.107 1.00 94.25 91 ALA A C 1
ATOM 773 O O . ALA A 1 91 ? 12.668 5.791 0.967 1.00 94.25 91 ALA A O 1
ATOM 774 N N . GLN A 1 92 ? 13.720 6.897 -0.684 1.00 94.44 92 GLN A N 1
ATOM 775 C CA . GLN A 1 92 ? 12.862 8.076 -0.636 1.00 94.44 92 GLN A CA 1
ATOM 776 C C . GLN A 1 92 ? 11.443 7.760 -1.125 1.00 94.44 92 GLN A C 1
ATOM 778 O O . GLN A 1 92 ? 10.478 8.146 -0.467 1.00 94.44 92 GLN A O 1
ATOM 783 N N . GLU A 1 93 ? 11.321 7.001 -2.212 1.00 94.31 93 GLU A N 1
ATOM 784 C CA . GLU A 1 93 ? 10.043 6.540 -2.759 1.00 94.31 93 GLU A CA 1
ATOM 785 C C . GLU A 1 93 ? 9.265 5.717 -1.721 1.00 94.31 93 GLU A C 1
ATOM 787 O O . GLU A 1 93 ? 8.108 6.008 -1.411 1.00 94.31 93 GLU A O 1
ATOM 792 N N . LEU A 1 94 ? 9.935 4.762 -1.067 1.00 94.62 94 LEU A N 1
ATOM 793 C CA . LEU A 1 94 ? 9.323 3.956 -0.008 1.00 94.62 94 LEU A CA 1
ATOM 794 C C . LEU A 1 94 ? 8.865 4.810 1.181 1.00 94.62 94 LEU A C 1
ATOM 796 O O . LEU A 1 94 ? 7.779 4.593 1.729 1.00 94.62 94 LEU A O 1
ATOM 800 N N . LEU A 1 95 ? 9.655 5.813 1.571 1.00 95.12 95 LEU A N 1
ATOM 801 C CA . LEU A 1 95 ? 9.271 6.750 2.624 1.00 95.12 95 LEU A CA 1
ATOM 802 C C . LEU A 1 95 ? 8.031 7.567 2.233 1.00 95.12 95 LEU A C 1
ATOM 804 O O . LEU A 1 95 ? 7.167 7.819 3.079 1.00 95.12 95 LEU A O 1
ATOM 808 N N . GLU A 1 96 ? 7.925 7.986 0.976 1.00 94.94 96 GLU A N 1
ATOM 809 C CA . GLU A 1 96 ? 6.759 8.697 0.453 1.00 94.94 96 GLU A CA 1
ATOM 810 C C . GLU A 1 96 ? 5.512 7.810 0.457 1.00 94.94 96 GLU A C 1
ATOM 812 O O . GLU A 1 96 ? 4.474 8.236 0.974 1.00 94.94 96 GLU A O 1
ATOM 817 N N . CYS A 1 97 ? 5.623 6.545 0.044 1.00 93.00 97 CYS A N 1
ATOM 818 C CA . CYS A 1 97 ? 4.541 5.564 0.156 1.00 93.00 97 CYS A CA 1
ATOM 819 C C . CYS A 1 97 ? 4.081 5.372 1.612 1.00 93.00 97 CYS A C 1
ATOM 821 O O . CYS A 1 97 ? 2.881 5.400 1.919 1.00 93.00 97 CYS A O 1
ATOM 823 N N . ILE A 1 98 ? 5.029 5.240 2.545 1.00 92.19 98 ILE A N 1
ATOM 824 C CA . ILE A 1 98 ? 4.737 5.111 3.979 1.00 92.19 98 ILE A CA 1
ATOM 825 C C . ILE A 1 98 ? 4.022 6.364 4.502 1.00 92.19 98 ILE A C 1
ATOM 827 O O . ILE A 1 98 ? 3.072 6.253 5.289 1.00 92.19 98 ILE A O 1
ATOM 831 N N . LYS A 1 99 ? 4.435 7.560 4.063 1.00 91.06 99 LYS A N 1
ATOM 832 C CA . LYS A 1 99 ? 3.820 8.852 4.422 1.00 91.06 99 LYS A CA 1
ATOM 833 C C . LYS A 1 99 ? 2.441 9.068 3.789 1.00 91.06 99 LYS A C 1
ATOM 835 O O . LYS A 1 99 ? 1.609 9.724 4.422 1.00 91.06 99 LYS A O 1
ATOM 840 N N . ALA A 1 100 ? 2.177 8.491 2.620 1.00 93.31 100 ALA A N 1
ATOM 841 C CA . ALA A 1 100 ? 0.895 8.585 1.921 1.00 93.31 100 ALA A CA 1
ATOM 842 C C . ALA A 1 100 ? -0.223 7.763 2.588 1.00 93.31 100 ALA A C 1
ATOM 844 O O . ALA A 1 100 ? -1.402 8.072 2.438 1.00 93.31 100 ALA A O 1
ATOM 845 N N . CYS A 1 101 ? 0.124 6.734 3.366 1.00 89.19 101 CYS A N 1
ATOM 846 C CA . CYS A 1 101 ? -0.865 5.935 4.095 1.00 89.19 101 CYS A CA 1
ATOM 847 C C . CYS A 1 101 ? -1.626 6.759 5.172 1.00 89.19 101 CYS A C 1
ATOM 849 O O . CYS A 1 101 ? -1.251 7.877 5.514 1.00 89.19 101 CYS A O 1
ATOM 851 N N . ALA A 1 102 ? -2.699 6.233 5.766 1.00 89.00 102 ALA A N 1
ATOM 852 C CA . ALA A 1 102 ? -3.277 6.840 6.976 1.00 89.00 102 ALA A CA 1
ATOM 853 C C . ALA A 1 102 ? -2.501 6.354 8.215 1.00 89.00 102 ALA A C 1
ATOM 855 O O . ALA A 1 102 ? -2.139 5.180 8.286 1.00 89.00 102 ALA A O 1
ATOM 856 N N . ARG A 1 103 ? -2.201 7.244 9.174 1.00 86.12 103 ARG A N 1
ATOM 857 C CA . ARG A 1 103 ? -1.385 6.910 10.369 1.00 86.12 103 ARG A CA 1
ATOM 858 C C . ARG A 1 103 ? -2.096 5.957 11.323 1.00 86.12 103 ARG A C 1
ATOM 860 O O . ARG A 1 103 ? -1.465 5.110 11.942 1.00 86.12 103 ARG A O 1
ATOM 867 N N . ASP A 1 104 ? -3.394 6.150 11.430 1.00 84.44 104 ASP A N 1
ATOM 868 C CA . ASP A 1 104 ? -4.351 5.550 12.349 1.00 84.44 104 ASP A CA 1
ATOM 869 C C . ASP A 1 104 ? -5.041 4.314 11.759 1.00 84.44 104 ASP A C 1
ATOM 871 O O . ASP A 1 104 ? -6.070 3.868 12.264 1.00 84.44 104 ASP A O 1
ATOM 875 N N . LYS A 1 105 ? -4.463 3.719 10.706 1.00 79.94 105 LYS A N 1
ATOM 876 C CA . LYS A 1 105 ? -4.892 2.389 10.273 1.00 79.94 105 LYS A CA 1
ATOM 877 C C . LYS A 1 105 ? -4.706 1.393 11.413 1.00 79.94 105 LYS A C 1
ATOM 879 O O . LYS A 1 105 ? -3.714 1.445 12.143 1.00 79.94 105 LYS A O 1
ATOM 884 N N . HIS A 1 106 ? -5.675 0.489 11.530 1.00 80.75 106 HIS A N 1
ATOM 885 C CA . HIS A 1 106 ? -5.632 -0.587 12.506 1.00 80.75 106 HIS A CA 1
ATOM 886 C C . HIS A 1 106 ? -4.323 -1.380 12.341 1.00 80.75 106 HIS A C 1
ATOM 888 O O . HIS A 1 106 ? -3.966 -1.693 11.200 1.00 80.75 106 HIS A O 1
ATOM 894 N N . PRO A 1 107 ? -3.585 -1.647 13.431 1.00 84.00 107 PRO A N 1
ATOM 895 C CA . PRO A 1 107 ? -2.342 -2.399 13.356 1.00 84.00 107 PRO A CA 1
ATOM 896 C C . PRO A 1 107 ? -2.601 -3.839 12.910 1.00 84.00 107 PRO A C 1
ATOM 898 O O . PRO A 1 107 ? -3.707 -4.367 13.064 1.00 84.00 107 PRO A O 1
ATOM 901 N N . GLY A 1 108 ? -1.565 -4.478 12.371 1.00 79.50 108 GLY A N 1
ATOM 902 C CA . GLY A 1 108 ? -1.587 -5.917 12.161 1.00 79.50 108 GLY A CA 1
ATOM 903 C C . GLY A 1 108 ? -1.570 -6.681 13.494 1.00 79.50 108 GLY A C 1
ATOM 904 O O . GLY A 1 108 ? -1.555 -6.085 14.575 1.00 79.50 108 GLY A O 1
ATOM 905 N N . PRO A 1 109 ? -1.521 -8.020 13.449 1.00 78.50 109 PRO A N 1
ATOM 906 C CA . PRO A 1 109 ? -1.342 -8.852 14.644 1.00 78.50 109 PRO A CA 1
ATOM 907 C C . PRO A 1 109 ? -0.032 -8.583 15.399 1.00 78.50 109 PRO A C 1
ATOM 909 O O . PRO A 1 109 ? 0.109 -8.992 16.547 1.00 78.50 109 PRO A O 1
ATOM 912 N N . ASP A 1 110 ? 0.921 -7.913 14.751 1.00 82.62 110 ASP A N 1
ATOM 913 C CA . ASP A 1 110 ? 2.182 -7.448 15.326 1.00 82.62 110 ASP A CA 1
ATOM 914 C C . ASP A 1 110 ? 2.022 -6.216 16.236 1.00 82.62 110 ASP A C 1
ATOM 916 O O . ASP A 1 110 ? 2.926 -5.895 17.004 1.00 82.62 110 ASP A O 1
ATOM 920 N N . GLY A 1 111 ? 0.875 -5.534 16.180 1.00 86.50 111 GLY A N 1
ATOM 921 C CA . GLY A 1 111 ? 0.591 -4.343 16.973 1.00 86.50 111 GLY A CA 1
ATOM 922 C C . GLY A 1 111 ? 1.206 -3.050 16.428 1.00 86.50 111 GLY A C 1
ATOM 923 O O . GLY A 1 111 ? 1.042 -2.003 17.060 1.00 86.50 111 GLY A O 1
ATOM 924 N N . PHE A 1 112 ? 1.865 -3.068 15.264 1.00 87.94 112 PHE A N 1
ATOM 925 C CA . PHE A 1 112 ? 2.484 -1.875 14.682 1.00 87.94 112 PHE A CA 1
ATOM 926 C C . PHE A 1 112 ? 1.562 -1.210 13.654 1.00 87.94 112 PHE A C 1
ATOM 928 O O . PHE A 1 112 ? 1.119 -1.816 12.682 1.00 87.94 112 PHE A O 1
ATOM 935 N N . SER A 1 113 ? 1.261 0.075 13.856 1.00 89.81 113 SER A N 1
ATOM 936 C CA . SER A 1 113 ? 0.501 0.882 12.893 1.00 89.81 113 SER A CA 1
ATOM 937 C C . SER A 1 113 ? 1.427 1.609 11.915 1.00 89.81 113 SER A C 1
ATOM 939 O O . SER A 1 113 ? 2.636 1.712 12.126 1.00 89.81 113 SER A O 1
ATOM 941 N N . MET A 1 114 ? 0.864 2.233 10.876 1.00 89.62 114 MET A N 1
ATOM 942 C CA . MET A 1 114 ? 1.641 3.074 9.950 1.00 89.62 114 MET A CA 1
ATOM 943 C C . MET A 1 114 ? 2.350 4.252 10.637 1.00 89.62 114 MET A C 1
ATOM 945 O O . MET A 1 114 ? 3.317 4.786 10.093 1.00 89.62 114 MET A O 1
ATOM 949 N N . ALA A 1 115 ? 1.901 4.669 11.826 1.00 91.12 115 ALA A N 1
ATOM 950 C CA . ALA A 1 115 ? 2.604 5.669 12.625 1.00 91.12 115 ALA A CA 1
ATOM 951 C C . ALA A 1 115 ? 3.986 5.177 13.096 1.00 91.12 115 ALA A C 1
ATOM 953 O O . ALA A 1 115 ? 4.934 5.962 13.071 1.00 91.12 115 ALA A O 1
ATOM 954 N N . PHE A 1 116 ? 4.117 3.891 13.447 1.00 93.19 116 PHE A N 1
ATOM 955 C CA . PHE A 1 116 ? 5.393 3.282 13.835 1.00 93.19 116 PHE A CA 1
ATOM 956 C C . PHE A 1 116 ? 6.408 3.359 12.690 1.00 93.19 116 PHE A C 1
ATOM 958 O O . PHE A 1 116 ? 7.483 3.924 12.867 1.00 93.19 116 PHE A O 1
ATOM 965 N N . PHE A 1 117 ? 6.035 2.901 11.491 1.00 92.12 117 PHE A N 1
ATOM 966 C CA . PHE A 1 117 ? 6.923 2.909 10.321 1.00 92.12 117 PHE A CA 1
ATOM 967 C C . PHE A 1 117 ? 7.399 4.316 9.940 1.00 92.12 117 PHE A C 1
ATOM 969 O O . PHE A 1 117 ? 8.537 4.494 9.516 1.00 92.12 117 PHE A O 1
ATOM 976 N N . ARG A 1 118 ? 6.558 5.340 10.140 1.00 92.69 118 ARG A N 1
ATOM 977 C CA . ARG A 1 118 ? 6.957 6.742 9.935 1.00 92.69 118 ARG A CA 1
ATOM 978 C C . ARG A 1 118 ? 7.951 7.226 10.973 1.00 92.69 118 ARG A C 1
ATOM 980 O O . ARG A 1 118 ? 8.902 7.913 10.623 1.00 92.69 118 ARG A O 1
ATOM 987 N N . GLN A 1 119 ? 7.685 6.941 12.244 1.00 93.81 119 GLN A N 1
ATOM 988 C CA . GLN A 1 119 ? 8.470 7.480 13.349 1.00 93.81 119 GLN A CA 1
ATOM 989 C C . GLN A 1 119 ? 9.805 6.752 13.514 1.00 93.81 119 GLN A C 1
ATOM 991 O O . GLN A 1 119 ? 10.801 7.368 13.880 1.00 93.81 119 GLN A O 1
ATOM 996 N N . CYS A 1 120 ? 9.833 5.460 13.203 1.00 95.38 120 CYS A N 1
ATOM 997 C CA . CYS A 1 120 ? 11.009 4.608 13.301 1.00 95.38 120 CYS A CA 1
ATOM 998 C C . CYS A 1 120 ? 11.728 4.423 11.958 1.00 95.38 120 CYS A C 1
ATOM 1000 O O . CYS A 1 120 ? 12.604 3.567 11.879 1.00 95.38 120 CYS A O 1
ATOM 1002 N N . TRP A 1 121 ? 11.402 5.212 10.923 1.00 94.94 121 TRP A N 1
ATOM 1003 C CA . TRP A 1 121 ? 12.000 5.093 9.586 1.00 94.94 121 TRP A CA 1
ATOM 1004 C C . TRP A 1 121 ? 13.527 5.030 9.633 1.00 94.94 121 TRP A C 1
ATOM 1006 O O . TRP A 1 121 ? 14.120 4.120 9.069 1.00 94.94 121 TRP A O 1
ATOM 1016 N N . ASP A 1 122 ? 14.176 5.932 10.370 1.00 96.25 122 ASP A N 1
ATOM 1017 C CA . ASP A 1 122 ? 15.640 5.965 10.446 1.00 96.25 122 ASP A CA 1
ATOM 1018 C C . ASP A 1 122 ? 16.270 4.725 11.082 1.00 96.25 122 ASP A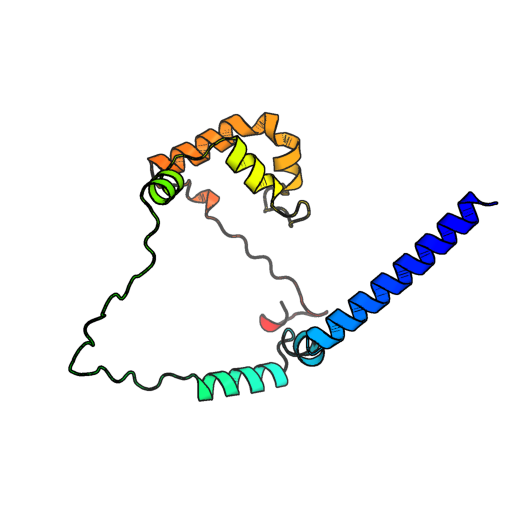 C 1
ATOM 1020 O O . ASP A 1 122 ? 17.450 4.468 10.851 1.00 96.25 122 ASP A O 1
ATOM 1024 N N . ILE A 1 123 ? 15.486 3.959 11.842 1.00 96.56 123 ILE A N 1
ATOM 1025 C CA . ILE A 1 123 ? 15.905 2.708 12.469 1.00 96.56 123 ILE A CA 1
ATOM 1026 C C . ILE A 1 123 ? 15.705 1.537 11.502 1.00 96.56 123 ILE A C 1
ATOM 1028 O O . ILE A 1 123 ? 16.603 0.719 11.378 1.00 96.56 123 ILE A O 1
ATOM 1032 N N . ILE A 1 124 ? 14.554 1.462 10.821 1.00 94.44 124 ILE A N 1
ATOM 1033 C CA . ILE A 1 124 ? 14.143 0.285 10.027 1.00 94.44 124 ILE A CA 1
ATOM 1034 C C . ILE A 1 124 ? 14.441 0.393 8.524 1.00 94.44 124 ILE A C 1
ATOM 1036 O O . ILE A 1 124 ? 14.251 -0.574 7.786 1.00 94.44 124 ILE A O 1
ATOM 1040 N N . LYS A 1 125 ? 14.820 1.583 8.032 1.00 95.56 125 L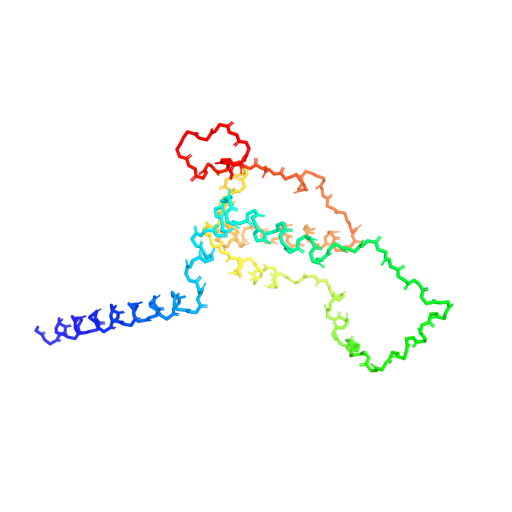YS A N 1
ATOM 1041 C CA . LYS A 1 125 ? 14.953 1.859 6.591 1.00 95.56 125 LYS A CA 1
ATOM 1042 C C . LYS A 1 125 ? 15.925 0.917 5.900 1.00 95.56 125 LYS A C 1
ATOM 1044 O O . LYS A 1 125 ? 15.682 0.540 4.762 1.00 95.56 125 LYS A O 1
ATOM 1049 N N . THR A 1 126 ? 17.013 0.549 6.569 1.00 96.31 126 THR A N 1
ATOM 1050 C CA . THR A 1 126 ? 18.078 -0.257 5.970 1.00 96.31 126 THR A CA 1
ATOM 1051 C C . THR A 1 126 ? 17.550 -1.642 5.614 1.00 96.31 126 THR A C 1
ATOM 1053 O O . THR A 1 126 ? 17.669 -2.084 4.475 1.00 96.31 126 THR A O 1
ATOM 1056 N N . GLU A 1 127 ? 16.902 -2.296 6.573 1.00 94.69 127 GLU A N 1
ATOM 1057 C CA . GLU A 1 127 ? 16.325 -3.626 6.434 1.00 94.69 127 GLU A CA 1
ATOM 1058 C C . GLU A 1 127 ? 15.122 -3.610 5.490 1.00 94.69 127 GLU A C 1
ATOM 1060 O O . GLU A 1 127 ? 14.980 -4.506 4.660 1.00 94.69 127 GLU A O 1
ATOM 1065 N N . LEU A 1 128 ? 14.274 -2.579 5.576 1.00 93.12 128 LEU A N 1
ATOM 1066 C CA . LEU A 1 128 ? 13.075 -2.481 4.746 1.00 93.12 128 LEU A CA 1
ATOM 1067 C C . LEU A 1 128 ? 13.414 -2.245 3.268 1.00 93.12 128 LEU A C 1
ATOM 1069 O O . LEU A 1 128 ? 12.863 -2.921 2.402 1.00 93.12 128 LEU A O 1
ATOM 1073 N N . VAL A 1 129 ? 14.352 -1.339 2.973 1.00 94.38 129 VAL A N 1
ATOM 1074 C CA . VAL A 1 129 ? 14.837 -1.107 1.602 1.00 94.38 129 VAL A CA 1
ATOM 1075 C C . VAL A 1 129 ? 15.493 -2.373 1.056 1.00 94.38 129 VAL A C 1
ATOM 1077 O O . VAL A 1 129 ? 15.191 -2.774 -0.065 1.00 94.38 129 VAL A O 1
ATOM 1080 N N . ALA A 1 130 ? 16.336 -3.042 1.850 1.00 93.75 130 ALA A N 1
ATOM 1081 C CA . ALA A 1 130 ? 16.974 -4.290 1.439 1.00 93.75 130 ALA A CA 1
ATOM 1082 C C . ALA A 1 130 ? 15.948 -5.394 1.128 1.00 93.75 130 ALA A C 1
ATOM 1084 O O . ALA A 1 130 ? 16.090 -6.093 0.128 1.00 93.75 130 ALA A O 1
ATOM 1085 N N . ALA A 1 131 ? 14.893 -5.527 1.937 1.00 92.06 131 ALA A N 1
ATOM 1086 C CA . ALA A 1 131 ? 13.838 -6.512 1.712 1.00 92.06 131 ALA A CA 1
ATOM 1087 C C . ALA A 1 131 ? 13.052 -6.247 0.417 1.00 92.06 131 ALA A C 1
ATOM 1089 O O . ALA A 1 131 ? 12.808 -7.176 -0.353 1.00 92.06 131 ALA A O 1
ATOM 1090 N N . VAL A 1 132 ? 12.689 -4.989 0.150 1.00 92.75 132 VAL A N 1
ATOM 1091 C CA . VAL A 1 132 ? 11.978 -4.607 -1.082 1.00 92.75 132 VAL A CA 1
ATOM 1092 C C . VAL A 1 132 ? 12.866 -4.792 -2.315 1.00 92.75 132 VAL A C 1
ATOM 1094 O O . VAL A 1 132 ? 12.406 -5.305 -3.331 1.00 92.75 132 VAL A O 1
ATOM 1097 N N . GLN A 1 133 ? 14.149 -4.443 -2.220 1.00 93.31 133 GLN A N 1
ATOM 1098 C CA . GLN A 1 133 ? 15.124 -4.655 -3.292 1.00 93.31 133 GLN A CA 1
ATOM 1099 C C . GLN A 1 133 ? 15.351 -6.142 -3.579 1.00 93.31 133 GLN A C 1
ATOM 1101 O O . GLN A 1 133 ? 15.379 -6.557 -4.735 1.00 93.31 133 GLN A O 1
ATOM 1106 N N . ASN A 1 134 ? 15.433 -6.972 -2.538 1.00 92.25 134 ASN A N 1
ATOM 1107 C CA . ASN A 1 134 ? 15.514 -8.419 -2.707 1.00 92.25 134 ASN A CA 1
ATOM 1108 C C . ASN A 1 134 ? 14.269 -8.971 -3.416 1.00 92.25 134 ASN A C 1
ATOM 1110 O O . ASN A 1 134 ? 14.391 -9.791 -4.320 1.00 92.25 134 ASN A O 1
ATOM 1114 N N . PHE A 1 135 ? 13.075 -8.493 -3.052 1.00 91.56 135 PHE A N 1
ATOM 1115 C CA . PHE A 1 135 ? 11.850 -8.865 -3.760 1.00 91.56 135 PHE A CA 1
ATOM 1116 C C . PHE A 1 135 ? 11.864 -8.421 -5.227 1.00 91.56 135 PHE A C 1
ATOM 1118 O O . PHE A 1 135 ? 11.438 -9.183 -6.088 1.00 91.56 135 PHE A O 1
ATOM 1125 N N . TYR A 1 136 ? 12.369 -7.222 -5.517 1.00 92.38 136 TYR A N 1
ATOM 1126 C CA . TYR A 1 136 ? 12.483 -6.716 -6.882 1.00 92.38 136 TYR A CA 1
ATOM 1127 C C . TYR A 1 136 ? 13.371 -7.614 -7.765 1.00 92.38 136 TYR A C 1
ATOM 1129 O O . TYR A 1 136 ? 13.013 -7.896 -8.905 1.00 92.38 136 TYR A O 1
ATOM 1137 N N . VAL A 1 137 ? 14.494 -8.109 -7.231 1.00 92.88 137 VAL A N 1
ATOM 1138 C CA . VAL A 1 137 ? 15.427 -8.981 -7.969 1.00 92.88 137 VAL A CA 1
ATOM 1139 C C . VAL A 1 137 ? 14.910 -10.417 -8.087 1.00 92.88 137 VAL A C 1
ATOM 1141 O O . VAL A 1 137 ? 14.936 -10.998 -9.169 1.00 92.88 137 VAL A O 1
ATOM 1144 N N . GLU A 1 138 ? 14.445 -10.998 -6.981 1.00 92.44 138 GLU A N 1
ATOM 1145 C CA . GLU A 1 138 ? 14.119 -12.428 -6.906 1.00 92.44 138 GLU A CA 1
ATOM 1146 C C . GLU A 1 138 ? 12.660 -12.734 -7.280 1.00 92.44 138 GLU A C 1
ATOM 1148 O O . GLU A 1 138 ? 12.319 -13.871 -7.603 1.00 92.44 138 GLU A O 1
ATOM 1153 N N . GLY A 1 139 ? 11.764 -11.746 -7.193 1.00 89.75 139 GLY A N 1
ATOM 1154 C CA . GLY A 1 139 ? 10.323 -11.921 -7.400 1.00 89.75 139 GLY A CA 1
ATOM 1155 C C . GLY A 1 139 ? 9.630 -12.761 -6.319 1.00 89.75 139 GLY A C 1
ATOM 1156 O O . GLY A 1 139 ? 8.499 -13.211 -6.514 1.00 89.75 139 GLY A O 1
ATOM 1157 N N . VAL A 1 140 ? 10.291 -13.002 -5.181 1.00 84.75 140 VAL A N 1
ATOM 1158 C CA . VAL A 1 140 ? 9.797 -13.865 -4.097 1.00 84.75 140 VAL A CA 1
ATOM 1159 C C . VAL A 1 140 ? 9.778 -13.111 -2.769 1.00 84.75 140 VAL A C 1
ATOM 1161 O O . VAL A 1 140 ? 10.778 -12.533 -2.350 1.00 84.75 140 VAL A O 1
ATOM 1164 N N . PHE A 1 141 ? 8.635 -13.157 -2.081 1.00 83.19 141 PHE A N 1
ATOM 1165 C CA . PHE A 1 141 ? 8.493 -12.740 -0.685 1.00 83.19 141 PHE A CA 1
ATOM 1166 C C . PHE A 1 141 ? 8.430 -13.953 0.243 1.00 83.19 141 PHE A C 1
ATOM 1168 O O . PHE A 1 141 ? 7.937 -15.021 -0.132 1.00 83.19 141 PHE A O 1
ATOM 1175 N N . GLU A 1 142 ? 8.864 -13.760 1.488 1.00 80.19 142 GLU A N 1
ATOM 1176 C CA . GLU A 1 142 ? 8.678 -14.746 2.550 1.00 80.19 142 GLU A CA 1
ATOM 1177 C C . GLU A 1 142 ? 7.183 -15.067 2.708 1.00 80.19 142 GLU A C 1
ATOM 1179 O O . GLU A 1 142 ? 6.345 -14.171 2.844 1.00 80.19 142 GLU A O 1
ATOM 1184 N N . LYS A 1 143 ? 6.820 -16.355 2.697 1.00 81.31 143 LYS A N 1
ATOM 1185 C CA . LYS A 1 143 ? 5.406 -16.778 2.667 1.00 81.31 143 LYS A CA 1
ATOM 1186 C C . LYS A 1 143 ? 4.614 -16.294 3.880 1.00 81.31 143 LYS A C 1
ATOM 1188 O O . LYS A 1 143 ? 3.405 -16.102 3.772 1.00 81.31 143 LYS A O 1
ATOM 1193 N N . SER A 1 144 ? 5.284 -16.097 5.014 1.00 80.06 144 SER A N 1
ATOM 1194 C CA . SER A 1 144 ? 4.673 -15.579 6.238 1.00 80.06 144 SER A CA 1
ATOM 1195 C C . SER A 1 144 ? 4.164 -14.142 6.091 1.00 80.06 144 SER A C 1
ATOM 1197 O O . SER A 1 144 ? 3.165 -13.806 6.720 1.00 80.06 144 SER A O 1
ATOM 1199 N N . ILE A 1 145 ? 4.775 -13.319 5.229 1.00 75.69 145 ILE A N 1
ATOM 1200 C CA . ILE A 1 145 ? 4.342 -11.934 4.966 1.00 75.69 145 ILE A CA 1
ATOM 1201 C C . ILE A 1 145 ? 3.000 -11.915 4.220 1.00 75.69 145 ILE A C 1
ATOM 1203 O O . ILE A 1 145 ? 2.178 -11.031 4.440 1.00 75.69 145 ILE A O 1
ATOM 1207 N N . ASN A 1 146 ? 2.730 -12.932 3.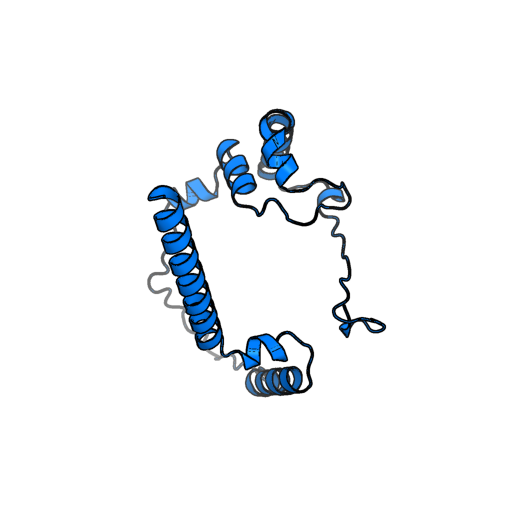397 1.00 75.06 146 ASN A N 1
ATOM 1208 C CA . ASN A 1 146 ? 1.468 -13.068 2.661 1.00 75.06 146 ASN A CA 1
ATOM 1209 C C . ASN A 1 146 ? 0.314 -13.625 3.520 1.00 75.06 146 ASN A C 1
ATOM 1211 O O . ASN A 1 146 ? -0.781 -13.871 3.005 1.00 75.06 146 ASN A O 1
ATOM 1215 N N . ALA A 1 147 ? 0.529 -13.848 4.821 1.00 79.88 147 ALA A N 1
ATOM 1216 C CA . ALA A 1 147 ? -0.524 -14.285 5.726 1.00 79.88 147 ALA A CA 1
ATOM 1217 C C . ALA A 1 147 ? -1.552 -13.159 5.936 1.00 79.88 147 ALA A C 1
ATOM 1219 O O . ALA A 1 147 ? -1.245 -12.100 6.477 1.00 79.88 147 ALA A O 1
ATOM 1220 N N . THR A 1 148 ? -2.797 -13.396 5.519 1.00 76.94 148 THR A N 1
ATOM 1221 C CA . THR A 1 148 ? -3.902 -12.448 5.718 1.00 76.94 148 THR A CA 1
ATOM 1222 C C . THR A 1 148 ? -4.684 -12.808 6.975 1.00 76.94 148 THR A C 1
ATOM 1224 O O . THR A 1 148 ? -5.157 -13.936 7.117 1.00 76.94 148 THR A O 1
ATOM 1227 N N . PHE A 1 149 ? -4.864 -11.832 7.863 1.00 77.12 149 PHE A N 1
ATOM 1228 C CA . PHE A 1 149 ? -5.687 -11.965 9.061 1.00 77.12 149 PHE A CA 1
ATOM 1229 C C . PHE A 1 149 ? -7.034 -11.294 8.822 1.00 77.12 149 PHE A C 1
ATOM 1231 O O . PHE A 1 149 ? -7.101 -10.106 8.507 1.00 77.12 149 PHE A O 1
ATOM 1238 N N . VAL A 1 150 ? -8.109 -12.067 8.949 1.00 80.81 150 VAL A N 1
ATOM 1239 C CA . VAL A 1 150 ? -9.476 -11.574 8.773 1.00 80.81 150 VAL A CA 1
ATOM 1240 C C . VAL A 1 150 ? -10.094 -11.370 10.148 1.00 80.81 150 VAL A C 1
ATOM 1242 O O . VAL A 1 150 ? -10.293 -12.330 10.890 1.00 80.81 150 VAL A O 1
ATOM 1245 N N . THR A 1 151 ? -10.422 -10.120 10.469 1.00 79.00 151 THR A N 1
ATOM 1246 C CA . THR A 1 151 ? -11.184 -9.764 11.669 1.00 79.00 151 THR A CA 1
ATOM 1247 C C . THR A 1 151 ? -12.601 -9.389 11.257 1.00 79.00 151 THR A C 1
ATOM 1249 O O . THR A 1 151 ? -12.794 -8.499 10.431 1.00 79.00 151 THR A O 1
ATOM 1252 N N . LEU A 1 152 ? -13.594 -10.065 11.833 1.00 84.75 152 LEU A N 1
ATOM 1253 C CA . LEU A 1 152 ? -15.006 -9.748 11.632 1.00 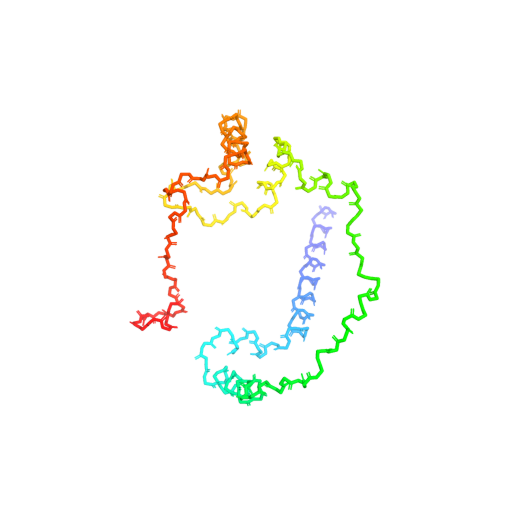84.75 152 LEU A CA 1
ATOM 1254 C C . LEU A 1 152 ? -15.409 -8.595 12.563 1.00 84.75 152 LEU A C 1
ATOM 1256 O O . LEU A 1 152 ? -15.246 -8.702 13.778 1.00 84.75 152 LEU A O 1
ATOM 1260 N N . ILE A 1 153 ? -15.924 -7.496 12.005 1.00 86.31 153 ILE A N 1
ATOM 1261 C CA . ILE A 1 153 ? -16.341 -6.310 12.768 1.00 86.31 153 ILE A CA 1
ATOM 1262 C C . ILE A 1 153 ? -17.875 -6.288 12.834 1.00 86.31 153 ILE A C 1
ATOM 1264 O O . ILE A 1 153 ? -18.505 -6.058 11.809 1.00 86.31 153 ILE A O 1
ATOM 1268 N N . PRO A 1 154 ? -18.501 -6.495 14.009 1.00 88.81 154 PRO A N 1
ATOM 1269 C CA . PRO A 1 154 ? -19.959 -6.520 14.121 1.00 88.81 154 PRO A CA 1
ATOM 1270 C C . PRO A 1 154 ? -20.608 -5.209 13.648 1.00 88.81 154 PRO A C 1
ATOM 1272 O O . PRO A 1 154 ? -20.286 -4.132 14.150 1.00 88.81 154 PRO A O 1
ATOM 1275 N N . LYS A 1 155 ? -21.578 -5.301 12.733 1.00 84.88 155 LYS A N 1
ATOM 1276 C CA . LYS A 1 155 ? -22.381 -4.171 12.227 1.00 84.88 155 LYS A CA 1
ATOM 1277 C C . LYS A 1 155 ? -23.519 -3.781 13.168 1.00 84.88 155 LYS A C 1
ATOM 1279 O O . LYS A 1 155 ? -23.963 -2.634 13.157 1.00 84.88 155 LYS A O 1
ATOM 1284 N N . LYS A 1 156 ? -24.022 -4.734 13.959 1.00 80.88 156 LYS A N 1
ATOM 1285 C CA . LYS A 1 156 ? -25.128 -4.546 14.910 1.00 80.88 156 LYS A CA 1
ATOM 1286 C C . LYS A 1 156 ? -24.832 -5.213 16.253 1.00 80.88 156 LYS A C 1
ATOM 1288 O O . LYS A 1 156 ? -24.047 -6.154 16.339 1.00 80.88 156 LYS A O 1
ATOM 1293 N N . THR A 1 157 ? -25.502 -4.748 17.305 1.00 85.75 157 THR A N 1
ATOM 1294 C CA . THR A 1 157 ? -25.508 -5.430 18.606 1.00 85.75 157 THR A CA 1
ATOM 1295 C C . THR A 1 157 ? -26.175 -6.801 18.467 1.00 85.75 157 THR A C 1
ATOM 1297 O O . THR A 1 157 ? -27.248 -6.894 17.874 1.00 85.75 157 THR A O 1
ATOM 1300 N N . GLY A 1 158 ? -25.551 -7.850 19.013 1.00 89.19 158 GLY A N 1
ATOM 1301 C CA . GLY A 1 158 ? -26.048 -9.226 18.881 1.00 89.19 158 GLY A CA 1
ATOM 1302 C C . GLY A 1 158 ? -25.853 -9.802 17.475 1.00 89.19 158 GLY A C 1
ATOM 1303 O O . GLY A 1 158 ? -26.790 -10.351 16.907 1.00 89.19 158 GLY A O 1
ATOM 1304 N N . ALA A 1 159 ? -24.672 -9.609 16.881 1.00 86.44 159 ALA A N 1
ATOM 1305 C CA . ALA A 1 159 ? -24.309 -10.237 15.613 1.00 86.44 159 ALA A CA 1
ATOM 1306 C C . ALA A 1 159 ? -24.199 -11.762 15.783 1.00 86.44 159 ALA A C 1
ATOM 1308 O O . ALA A 1 159 ? -23.370 -12.232 16.562 1.00 86.44 159 ALA A O 1
ATOM 1309 N N . GLU A 1 160 ? -25.034 -12.514 15.067 1.00 86.56 160 GLU A N 1
ATOM 1310 C CA . GLU A 1 160 ? -25.110 -13.981 15.167 1.00 86.56 160 GLU A CA 1
ATOM 1311 C C . GLU A 1 160 ? -24.819 -14.661 13.822 1.00 86.56 160 GLU A C 1
ATOM 1313 O O . GLU A 1 160 ? -24.199 -15.723 13.784 1.00 86.56 160 GLU A O 1
ATOM 1318 N N . GLU A 1 161 ? -25.208 -14.037 12.706 1.00 86.31 161 GLU A N 1
ATOM 1319 C CA . GLU A 1 161 ? -24.980 -14.562 11.357 1.00 86.31 161 GLU A CA 1
ATOM 1320 C C . GLU A 1 161 ? -23.825 -13.836 10.653 1.00 86.31 161 GLU A C 1
ATOM 1322 O O . GLU A 1 161 ? -23.526 -12.684 10.954 1.00 86.31 161 GLU A O 1
ATOM 1327 N N . LEU A 1 162 ? -23.204 -14.459 9.642 1.00 81.62 162 LEU A N 1
ATOM 1328 C CA . LEU A 1 162 ? -22.099 -13.849 8.876 1.00 81.62 162 LEU A CA 1
ATOM 1329 C C . LEU A 1 162 ? -22.465 -12.476 8.279 1.00 81.62 162 LEU A C 1
ATOM 1331 O O . LEU A 1 162 ? -21.606 -11.616 8.140 1.00 81.62 162 LEU A O 1
ATOM 1335 N N . ASN A 1 163 ? -23.742 -12.259 7.955 1.00 82.38 163 ASN A N 1
ATOM 1336 C CA . ASN A 1 163 ? -24.249 -10.985 7.438 1.00 82.38 163 ASN A CA 1
ATOM 1337 C C . ASN A 1 163 ? -24.233 -9.843 8.473 1.00 82.38 163 ASN A C 1
ATOM 1339 O O . ASN A 1 163 ? -24.383 -8.679 8.087 1.00 82.38 163 ASN A O 1
ATOM 1343 N N . ASP A 1 164 ? -24.094 -10.172 9.759 1.00 76.62 164 ASP A N 1
ATOM 1344 C CA . ASP A 1 164 ? -24.093 -9.230 10.877 1.00 76.62 164 ASP A CA 1
ATOM 1345 C C . ASP A 1 164 ? -22.700 -8.669 11.201 1.00 76.62 164 ASP A C 1
ATOM 1347 O O . ASP A 1 164 ? -22.595 -7.780 12.048 1.00 76.62 164 ASP A O 1
ATOM 1351 N N . PHE A 1 165 ? -21.659 -9.160 10.523 1.00 82.44 165 PHE A N 1
ATOM 1352 C CA . PHE A 1 165 ? -20.284 -8.652 10.523 1.00 82.44 165 PHE A CA 1
ATOM 1353 C C . PHE A 1 165 ? -19.976 -8.009 9.161 1.00 82.44 165 PHE A C 1
ATOM 1355 O O . PHE A 1 165 ? -19.172 -7.060 9.088 1.00 82.44 165 PHE A O 1
#

Organism: Solanum verrucosum (NCBI:txid315347)

Foldseek 3Di:
DVVVVVVVVVVVVVVVVVVVVVVVCCVVVVVCCVVACVQPDPVVVVVVVVCCVVVVCPDDDDDPDDPPPPVPCPPDDDPVSVVVVLDQDDLVNVLVVLVPDDQPPQDDVVRDGSVCCNVCVVPCSVVVSVQSRCCSVVVDDDVVVVDDDDDQDAPDDPDDDSSRD

Sequence (165 aa):
MIREFWRLALTTELEEIVKNEEAAWRQRSRAVWLRQGDMNTNFFHKVVNSHRRVNTIDKIKVREERPELEMRECPMIDEDDNNQLMASFEAQELLECIKACARDKHPGPDGFSMAFFRQCWDIIKTELVAAVQNFYVEGVFEKSINATFVTLIPKKTGAEELNDF

Secondary structure (DSSP, 8-state):
-HHHHHHHHHHHHHHHHHHHHHHHHHHHTTTHHHHHTTTT-HHHHHHHHHHHHHH--------SS----------PPPHHHHHHHTSPPPHHHHHHHHHHS-TTPPP-TT---HHHHHHTHHHHHHHHHHHHHHHHHH----TTTTPPPP----SSTT--SGGG-